Protein AF-A0A3C1LMR0-F1 (afdb_monomer_lite)

Secondary structure (DSSP, 8-state):
-B-GGGGG-EE-TTSEEE-TTT--EEE--HHHHHHHHHHHTT--HHHHHHHHHHHH---HHHHHHHHHHHHHHHHHTTS-B-TT--TTSS--

Radius of gyration: 13.98 Å; chains: 1; bounding box: 24×34×38 Å

pLDDT: mean 86.88, std 12.48, range [40.69, 95.06]

Sequence (92 aa):
MNTEKLSNLAMNDNGFIFDPESGYSYTANETGIFILKRMAEGMQRQEIFEELSEVYEVSEDNFNSDYAHYLLMLESLDLIRFEGDTLESRSE

Structure (mmCIF, N/CA/C/O backbone):
data_AF-A0A3C1LMR0-F1
#
_entry.id   AF-A0A3C1LMR0-F1
#
loop_
_atom_site.group_PDB
_atom_site.id
_atom_site.type_symbol
_atom_site.label_atom_id
_atom_site.label_alt_id
_atom_site.label_comp_id
_atom_site.label_asym_id
_atom_site.label_entity_id
_atom_site.label_seq_id
_atom_site.pdbx_PDB_ins_code
_atom_site.Cartn_x
_atom_site.Cartn_y
_atom_site.Cartn_z
_atom_site.occupancy
_atom_site.B_iso_or_equiv
_atom_site.auth_seq_id
_atom_site.auth_comp_id
_atom_site.auth_asym_id
_atom_site.auth_atom_id
_atom_site.pdbx_PDB_model_num
ATOM 1 N N . MET A 1 1 ? -8.356 7.241 -8.663 1.00 80.50 1 MET A N 1
ATOM 2 C CA . MET A 1 1 ? -7.032 6.627 -8.372 1.00 80.50 1 MET A CA 1
ATOM 3 C C . MET A 1 1 ? -7.019 5.262 -9.028 1.00 80.50 1 MET A C 1
ATOM 5 O O . MET A 1 1 ? -7.967 4.520 -8.812 1.00 80.50 1 MET A O 1
ATOM 9 N N . ASN A 1 2 ? -6.003 4.946 -9.827 1.00 85.00 2 ASN A N 1
ATOM 10 C CA . ASN A 1 2 ? -5.866 3.633 -10.455 1.00 85.00 2 ASN A CA 1
ATOM 11 C C . ASN A 1 2 ? -5.029 2.706 -9.556 1.00 85.00 2 ASN A C 1
ATOM 13 O O . ASN A 1 2 ? -3.922 3.072 -9.153 1.00 85.00 2 ASN A O 1
ATOM 17 N N . THR A 1 3 ? -5.579 1.530 -9.248 1.00 87.94 3 THR A N 1
ATOM 18 C CA . THR A 1 3 ? -4.959 0.477 -8.427 1.00 87.94 3 THR A CA 1
ATOM 19 C C . THR A 1 3 ? -4.906 -0.876 -9.138 1.00 87.94 3 THR A C 1
ATOM 21 O O . THR A 1 3 ? -4.614 -1.883 -8.500 1.00 87.94 3 THR A O 1
ATOM 24 N N . GLU A 1 4 ? -5.156 -0.930 -10.451 1.00 86.62 4 GLU A N 1
ATOM 25 C CA . GLU A 1 4 ? -5.269 -2.191 -11.205 1.00 86.62 4 GLU A CA 1
ATOM 26 C C . GLU A 1 4 ? -3.999 -3.044 -11.103 1.00 86.62 4 GLU A C 1
ATOM 28 O O . GLU A 1 4 ? -4.062 -4.270 -11.021 1.00 86.62 4 GLU A O 1
ATOM 33 N N . LYS A 1 5 ? -2.836 -2.389 -11.028 1.00 88.75 5 LYS A N 1
ATOM 34 C CA . LYS A 1 5 ? -1.543 -3.059 -10.883 1.00 88.75 5 LYS A CA 1
ATOM 35 C C . LYS A 1 5 ? -1.404 -3.804 -9.554 1.00 88.75 5 LYS A C 1
ATOM 37 O O . LYS A 1 5 ? -0.730 -4.830 -9.506 1.00 88.75 5 LYS A O 1
ATOM 42 N N . LEU A 1 6 ? -2.067 -3.342 -8.489 1.00 90.31 6 LEU A N 1
ATOM 43 C CA . LEU A 1 6 ? -1.979 -3.969 -7.167 1.00 90.31 6 LEU A CA 1
ATOM 44 C C . LEU A 1 6 ? -2.530 -5.398 -7.171 1.00 90.31 6 LEU A C 1
ATOM 46 O O . LEU A 1 6 ? -1.978 -6.261 -6.493 1.00 90.31 6 LEU A O 1
ATOM 50 N N . SER A 1 7 ? -3.564 -5.672 -7.971 1.00 89.56 7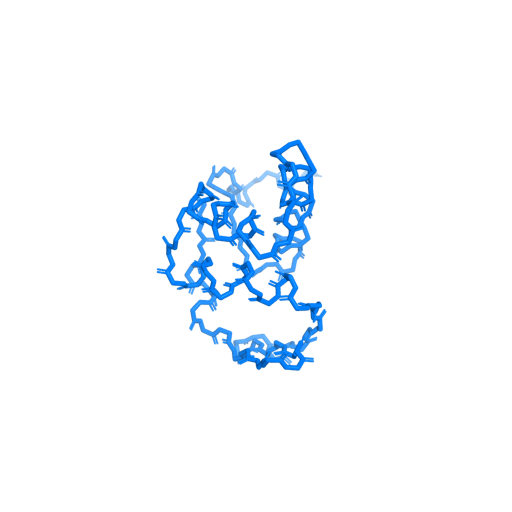 SER A N 1
ATOM 51 C CA . SER A 1 7 ? -4.156 -7.009 -8.102 1.00 89.56 7 SER A CA 1
ATOM 52 C C . SER A 1 7 ? -3.219 -8.022 -8.780 1.00 89.56 7 SER A C 1
ATOM 54 O O . SER A 1 7 ? -3.418 -9.225 -8.628 1.00 89.56 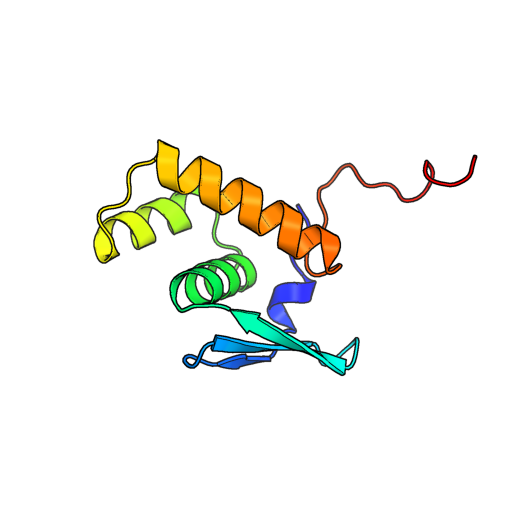7 SER A O 1
ATOM 56 N N . ASN A 1 8 ? -2.182 -7.554 -9.487 1.00 91.00 8 ASN A N 1
ATOM 57 C CA . ASN A 1 8 ? -1.164 -8.398 -10.124 1.00 91.00 8 ASN A CA 1
ATOM 58 C C . ASN A 1 8 ? 0.061 -8.648 -9.229 1.00 91.00 8 ASN A C 1
ATOM 60 O O . ASN A 1 8 ? 0.913 -9.470 -9.575 1.00 91.00 8 ASN A O 1
ATOM 64 N N . LEU A 1 9 ? 0.174 -7.959 -8.088 1.00 93.19 9 LEU A N 1
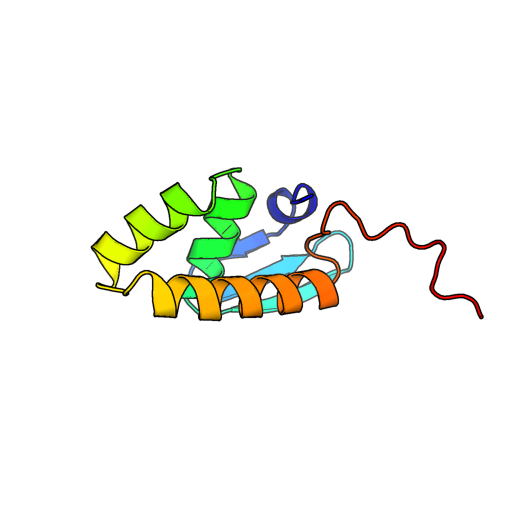ATOM 65 C CA . LEU A 1 9 ? 1.303 -8.122 -7.179 1.00 93.19 9 LEU A CA 1
ATOM 66 C C . LEU A 1 9 ? 1.185 -9.431 -6.396 1.00 93.19 9 LEU A C 1
ATOM 68 O O . LEU A 1 9 ? 0.173 -9.719 -5.756 1.00 93.19 9 LEU A O 1
ATOM 72 N N . ALA A 1 10 ? 2.266 -10.205 -6.375 1.00 93.56 10 ALA A N 1
ATOM 73 C CA . ALA A 1 10 ? 2.372 -11.370 -5.513 1.00 93.56 10 ALA A CA 1
ATOM 74 C C . ALA A 1 10 ? 2.800 -10.923 -4.110 1.00 93.56 10 ALA A C 1
ATOM 76 O O . ALA A 1 10 ? 3.944 -10.524 -3.898 1.00 93.56 10 ALA A O 1
ATOM 77 N N . MET A 1 11 ? 1.879 -10.992 -3.150 1.00 93.50 11 MET A N 1
ATOM 78 C CA . MET A 1 11 ? 2.088 -10.552 -1.768 1.00 93.50 11 MET A CA 1
ATOM 79 C C . MET A 1 11 ? 2.029 -11.735 -0.803 1.00 93.50 11 MET A C 1
ATOM 81 O O . MET A 1 11 ? 1.174 -12.610 -0.946 1.00 93.50 11 MET A O 1
ATOM 85 N N . ASN A 1 12 ? 2.893 -11.749 0.213 1.00 90.75 12 ASN A N 1
ATOM 86 C CA . ASN A 1 12 ? 2.808 -12.709 1.313 1.00 90.75 12 ASN A CA 1
ATOM 87 C C . ASN A 1 12 ? 2.634 -12.024 2.675 1.00 90.75 12 ASN A C 1
ATOM 89 O O . ASN A 1 12 ? 2.849 -10.822 2.826 1.00 90.75 12 ASN A O 1
ATOM 93 N N . ASP A 1 13 ? 2.255 -12.814 3.678 1.00 82.62 13 ASP A N 1
ATOM 94 C CA . ASP A 1 13 ? 2.002 -12.318 5.038 1.00 82.62 13 ASP A CA 1
ATOM 95 C C . ASP A 1 13 ? 3.287 -11.908 5.774 1.00 82.62 13 ASP A C 1
ATOM 97 O O . ASP A 1 13 ? 3.235 -11.177 6.755 1.00 82.62 13 ASP A O 1
ATOM 101 N N . ASN A 1 14 ? 4.452 -12.320 5.268 1.00 88.12 14 ASN A N 1
ATOM 102 C CA . ASN A 1 14 ? 5.756 -11.992 5.844 1.00 88.12 14 ASN A CA 1
ATOM 103 C C . ASN A 1 14 ? 6.299 -10.631 5.374 1.00 88.12 14 ASN A C 1
ATOM 105 O O . ASN A 1 14 ? 7.450 -10.309 5.671 1.00 88.12 14 ASN A O 1
ATOM 109 N N . GLY A 1 15 ? 5.527 -9.852 4.608 1.00 90.56 15 GLY A N 1
ATOM 110 C CA . GLY A 1 15 ? 5.952 -8.526 4.159 1.00 90.56 15 GLY A CA 1
ATOM 111 C C . GLY A 1 15 ? 6.564 -8.468 2.765 1.00 90.56 15 GLY A C 1
ATOM 112 O O . GLY A 1 15 ? 6.977 -7.393 2.347 1.00 90.56 15 GLY A O 1
ATOM 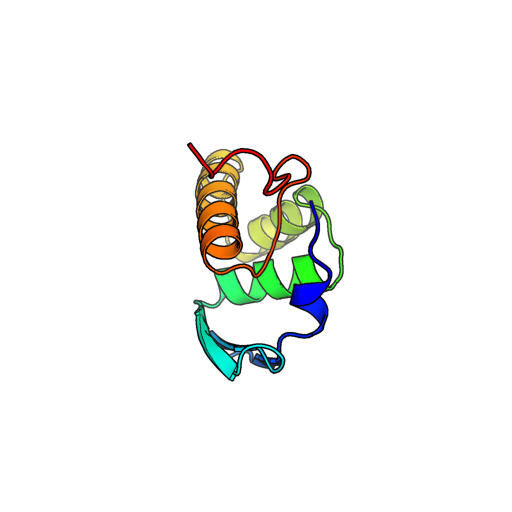113 N N . PHE A 1 16 ? 6.654 -9.579 2.032 1.00 94.56 16 PHE A N 1
ATOM 114 C CA . PHE A 1 16 ? 7.256 -9.596 0.698 1.00 94.56 16 PHE A CA 1
ATOM 115 C C . PHE A 1 16 ? 6.220 -9.325 -0.392 1.00 94.56 16 PHE A C 1
ATOM 117 O O . PHE A 1 16 ? 5.149 -9.936 -0.409 1.00 94.56 16 PHE A O 1
ATOM 124 N N . ILE A 1 17 ? 6.583 -8.443 -1.321 1.00 95.06 17 ILE A N 1
ATOM 125 C CA . ILE A 1 17 ? 5.773 -8.047 -2.472 1.00 95.06 17 ILE A CA 1
ATOM 126 C C . ILE A 1 17 ? 6.633 -8.222 -3.720 1.00 95.06 17 ILE A C 1
ATOM 128 O O . ILE A 1 17 ? 7.738 -7.686 -3.788 1.00 95.06 17 ILE A O 1
ATOM 132 N N . PHE A 1 18 ? 6.123 -8.936 -4.714 1.00 94.50 18 PHE A N 1
ATOM 133 C CA . PHE A 1 18 ? 6.772 -9.103 -6.007 1.00 94.50 18 PHE A CA 1
ATOM 134 C C . PHE A 1 18 ? 5.871 -8.593 -7.124 1.00 94.50 18 PHE A C 1
ATOM 136 O O . PHE A 1 18 ? 4.717 -9.006 -7.237 1.00 94.50 18 PHE A O 1
ATOM 143 N N . ASP A 1 19 ? 6.421 -7.707 -7.947 1.00 93.94 19 ASP A N 1
ATOM 144 C CA . ASP A 1 19 ? 5.798 -7.235 -9.176 1.00 93.94 19 ASP A CA 1
ATOM 145 C C . ASP A 1 19 ? 6.278 -8.112 -10.350 1.00 93.94 19 ASP A C 1
ATOM 147 O O . ASP A 1 19 ? 7.437 -7.993 -10.764 1.00 93.94 19 ASP A O 1
ATOM 151 N N . PRO A 1 20 ? 5.426 -9.001 -10.899 1.00 91.88 20 PRO A N 1
ATOM 152 C CA . PRO A 1 20 ? 5.807 -9.865 -12.012 1.00 91.88 20 PRO A CA 1
ATOM 153 C C . PRO A 1 20 ? 6.002 -9.113 -13.336 1.00 91.88 20 PRO A C 1
ATOM 155 O O . PRO A 1 20 ? 6.652 -9.656 -14.229 1.00 91.88 20 PRO A O 1
ATOM 158 N N . GLU A 1 21 ? 5.460 -7.900 -13.486 1.00 89.31 21 GLU A N 1
ATOM 159 C CA . GLU A 1 21 ? 5.584 -7.115 -14.720 1.00 89.31 21 GLU A CA 1
ATOM 160 C C . GLU A 1 21 ? 6.944 -6.419 -14.806 1.00 89.31 21 GLU A C 1
ATOM 162 O O . GLU A 1 21 ? 7.599 -6.462 -15.848 1.00 89.31 21 GLU A O 1
ATOM 167 N N . SER A 1 22 ? 7.388 -5.797 -13.710 1.00 89.75 22 SER A N 1
ATOM 168 C CA . SER A 1 22 ? 8.688 -5.111 -13.653 1.00 89.75 22 SER A CA 1
ATOM 169 C C . SER A 1 22 ? 9.840 -6.010 -13.190 1.00 89.75 22 SER A C 1
ATOM 171 O O . SER A 1 22 ? 11.005 -5.717 -13.465 1.00 89.75 22 SER A O 1
ATOM 173 N N . GLY A 1 23 ? 9.535 -7.104 -12.485 1.00 92.62 23 GLY A N 1
ATOM 174 C CA . GLY A 1 23 ? 10.514 -7.962 -11.818 1.00 92.62 23 GLY A CA 1
ATOM 175 C C . GLY A 1 23 ? 11.039 -7.396 -10.494 1.00 92.62 23 GLY A C 1
ATOM 176 O O . GLY A 1 23 ? 11.965 -7.971 -9.913 1.00 92.62 23 GLY A O 1
ATOM 177 N N . TYR A 1 24 ? 10.485 -6.284 -10.002 1.00 93.38 24 TYR A N 1
ATOM 178 C CA . TYR A 1 24 ? 10.898 -5.693 -8.734 1.00 93.38 24 TYR A CA 1
ATOM 179 C C . TYR A 1 24 ? 10.326 -6.431 -7.527 1.00 93.38 24 TYR A C 1
ATOM 181 O O . TYR A 1 24 ? 9.235 -7.000 -7.545 1.00 93.38 24 TYR A O 1
ATOM 189 N N . SER A 1 25 ? 11.106 -6.414 -6.449 1.00 94.38 25 SER A N 1
ATOM 190 C CA . SER A 1 25 ? 10.715 -6.945 -5.150 1.00 94.38 25 SER A CA 1
ATOM 191 C C . SER A 1 25 ? 10.771 -5.837 -4.112 1.00 94.38 25 SER A C 1
ATOM 193 O O . SER A 1 25 ? 11.752 -5.093 -4.047 1.00 94.38 25 SER A O 1
ATOM 195 N N . TYR A 1 26 ? 9.742 -5.767 -3.281 1.00 93.94 26 TYR A N 1
ATOM 196 C CA . TYR A 1 26 ? 9.608 -4.800 -2.205 1.00 93.94 26 TYR A CA 1
ATOM 197 C C . TYR A 1 26 ? 9.355 -5.519 -0.886 1.00 93.94 26 TYR A C 1
ATOM 199 O O . TYR A 1 26 ? 8.940 -6.681 -0.844 1.00 93.94 26 TYR A O 1
ATOM 207 N N . THR A 1 27 ? 9.584 -4.792 0.201 1.00 94.06 27 THR A N 1
ATOM 208 C CA . THR A 1 27 ? 9.219 -5.235 1.541 1.00 94.06 27 THR A CA 1
ATOM 209 C C . THR A 1 27 ? 8.369 -4.178 2.218 1.00 94.06 27 THR A C 1
ATOM 211 O O . THR A 1 27 ? 8.758 -3.011 2.253 1.00 94.06 27 THR A O 1
ATOM 214 N N . ALA A 1 28 ? 7.246 -4.592 2.787 1.00 93.25 28 ALA A N 1
ATOM 215 C CA . ALA A 1 28 ? 6.389 -3.766 3.621 1.00 93.25 28 ALA A CA 1
ATOM 216 C C . ALA A 1 28 ? 6.196 -4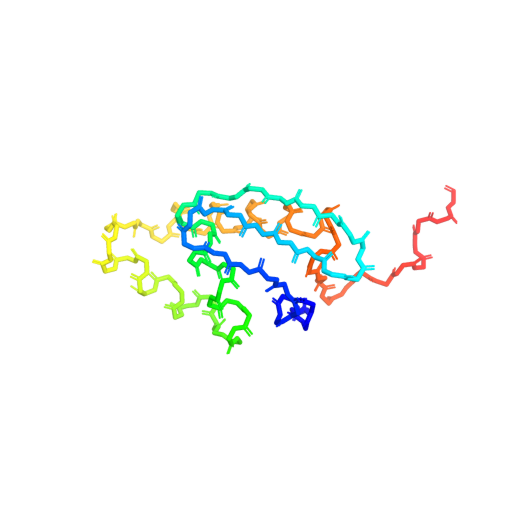.431 4.988 1.00 93.25 28 ALA A C 1
ATOM 218 O O . ALA A 1 28 ? 6.364 -5.639 5.141 1.00 93.25 28 ALA A O 1
ATOM 219 N N . ASN A 1 29 ? 5.856 -3.629 5.993 1.00 92.62 29 ASN A N 1
ATOM 220 C CA . ASN A 1 29 ? 5.428 -4.151 7.287 1.00 92.62 29 ASN A CA 1
ATOM 221 C C . ASN A 1 29 ? 3.998 -4.718 7.199 1.00 92.62 29 ASN A C 1
ATOM 223 O O . ASN A 1 29 ? 3.325 -4.594 6.174 1.00 92.62 29 ASN A O 1
ATOM 227 N N . GLU A 1 30 ? 3.527 -5.315 8.293 1.00 90.50 30 GLU A N 1
ATOM 228 C CA . GLU A 1 30 ? 2.191 -5.920 8.378 1.00 90.50 30 GLU A CA 1
ATOM 229 C C . GLU A 1 30 ? 1.078 -4.929 8.006 1.00 90.50 30 GLU A C 1
ATOM 231 O O . GLU A 1 30 ? 0.219 -5.247 7.188 1.00 90.50 30 GLU A O 1
ATOM 236 N N . THR A 1 31 ? 1.144 -3.696 8.520 1.00 90.50 31 THR A N 1
ATOM 237 C CA . THR A 1 31 ? 0.188 -2.623 8.207 1.00 90.50 31 THR A CA 1
ATOM 238 C C . THR A 1 31 ? 0.182 -2.263 6.719 1.00 90.50 31 THR A C 1
ATOM 240 O O . THR A 1 31 ? -0.880 -2.111 6.123 1.00 90.50 31 THR A O 1
ATOM 243 N N . GLY A 1 32 ? 1.354 -2.153 6.093 1.00 92.00 32 GLY A N 1
ATOM 244 C CA . GLY A 1 32 ? 1.480 -1.840 4.672 1.00 92.00 32 GLY A CA 1
ATOM 245 C C . GLY A 1 32 ? 0.941 -2.961 3.785 1.00 92.00 32 GLY A C 1
ATOM 246 O O . GLY A 1 32 ? 0.188 -2.687 2.855 1.00 92.00 32 GLY A O 1
ATOM 247 N N . ILE A 1 33 ? 1.251 -4.225 4.107 1.00 93.00 33 ILE A N 1
ATOM 248 C CA . ILE A 1 33 ? 0.671 -5.387 3.414 1.00 93.00 33 ILE A CA 1
ATOM 249 C C . ILE A 1 33 ? -0.846 -5.413 3.565 1.00 93.00 33 ILE A C 1
ATOM 251 O O . ILE A 1 33 ? -1.547 -5.660 2.586 1.00 93.00 33 ILE A O 1
ATOM 255 N N . PHE A 1 34 ? -1.350 -5.157 4.772 1.00 91.62 34 PHE A N 1
ATOM 256 C CA . PHE A 1 34 ? -2.780 -5.100 5.036 1.00 91.62 34 PHE A CA 1
ATOM 257 C C . PHE A 1 34 ? -3.458 -4.061 4.137 1.00 91.62 34 PHE A C 1
ATOM 259 O O . PHE A 1 34 ? -4.356 -4.405 3.372 1.00 91.62 34 PHE A O 1
ATOM 266 N N . ILE A 1 35 ? -2.966 -2.820 4.145 1.00 92.50 35 ILE A N 1
ATOM 267 C CA . ILE A 1 35 ? -3.504 -1.738 3.313 1.00 92.50 35 ILE A CA 1
ATOM 268 C C . ILE A 1 35 ? -3.422 -2.098 1.821 1.00 92.50 35 ILE A C 1
ATOM 270 O O . ILE A 1 35 ? -4.416 -1.971 1.109 1.00 92.50 35 ILE A O 1
ATOM 274 N N . LEU A 1 36 ? -2.273 -2.591 1.346 1.00 93.00 36 LEU A N 1
ATOM 275 C CA . LEU A 1 36 ? -2.077 -2.959 -0.060 1.00 93.00 36 LEU A CA 1
ATOM 276 C C . LEU A 1 36 ? -3.042 -4.041 -0.536 1.00 93.00 36 LEU A C 1
ATOM 278 O O . LEU A 1 36 ? -3.614 -3.910 -1.617 1.00 93.00 36 LEU A O 1
ATOM 282 N N . LYS A 1 37 ? -3.245 -5.095 0.261 1.00 92.00 37 LYS A N 1
ATOM 283 C CA . LYS A 1 37 ? -4.189 -6.168 -0.071 1.00 92.00 37 LYS A CA 1
ATOM 284 C C . LYS A 1 37 ? -5.615 -5.635 -0.181 1.00 92.00 37 LYS A C 1
ATOM 286 O O . LYS A 1 37 ? -6.291 -5.924 -1.161 1.00 92.00 37 LYS A O 1
ATOM 291 N N . ARG A 1 38 ? -6.042 -4.793 0.763 1.00 92.62 38 ARG A N 1
ATOM 292 C CA . ARG A 1 38 ? -7.379 -4.180 0.753 1.00 92.62 38 ARG A CA 1
ATOM 293 C C . ARG A 1 38 ? -7.579 -3.254 -0.447 1.00 92.62 38 ARG A C 1
ATOM 295 O O . ARG A 1 38 ? -8.620 -3.289 -1.097 1.00 92.62 38 ARG A O 1
ATOM 302 N N . MET A 1 39 ? -6.552 -2.486 -0.810 1.00 92.38 39 MET A N 1
ATOM 303 C CA . MET A 1 39 ? -6.566 -1.681 -2.034 1.00 92.38 39 MET A CA 1
ATOM 304 C C . MET A 1 39 ? -6.628 -2.548 -3.304 1.00 92.38 39 MET A C 1
ATOM 306 O O . MET A 1 39 ? -7.325 -2.182 -4.250 1.00 92.38 39 MET A O 1
ATOM 310 N N . ALA A 1 40 ? -5.936 -3.693 -3.332 1.00 91.19 40 ALA A N 1
ATOM 311 C CA . ALA A 1 40 ? -5.977 -4.652 -4.441 1.00 91.19 40 ALA A CA 1
ATOM 312 C C . ALA A 1 40 ? -7.342 -5.354 -4.582 1.00 91.19 40 ALA A C 1
ATOM 314 O O . ALA A 1 40 ? -7.713 -5.756 -5.684 1.00 91.19 40 ALA A O 1
ATOM 315 N N . GLU A 1 41 ? -8.088 -5.471 -3.480 1.00 91.50 41 GLU A N 1
ATOM 316 C CA . GLU A 1 41 ? -9.481 -5.940 -3.426 1.00 91.50 41 GLU A CA 1
ATOM 317 C C . GLU A 1 41 ? -10.495 -4.847 -3.819 1.00 91.50 41 GLU A C 1
ATOM 319 O O . GLU A 1 41 ? -11.688 -5.122 -3.941 1.00 91.50 41 GLU A O 1
ATOM 324 N N . GLY A 1 42 ? -10.036 -3.611 -4.051 1.00 89.50 42 GLY A N 1
ATOM 325 C CA . GLY A 1 42 ? -10.883 -2.479 -4.428 1.00 89.50 42 GLY A CA 1
ATOM 326 C C . GLY A 1 42 ? -11.611 -1.818 -3.256 1.00 89.50 42 GLY A C 1
ATOM 327 O O . GLY A 1 42 ? -12.538 -1.041 -3.487 1.00 89.50 42 GLY A O 1
ATOM 328 N N . MET A 1 43 ? -11.208 -2.103 -2.013 1.00 91.44 43 MET A N 1
ATOM 329 C CA . MET A 1 43 ? -11.808 -1.482 -0.833 1.00 91.44 43 MET A CA 1
ATOM 330 C C . MET A 1 43 ? -11.488 0.007 -0.766 1.00 91.44 43 MET A C 1
ATOM 332 O O . MET A 1 43 ? -10.394 0.464 -1.119 1.00 91.44 43 MET A O 1
ATOM 336 N N . GLN A 1 44 ? -12.458 0.783 -0.293 1.00 89.81 44 GLN A N 1
ATOM 337 C CA . GLN A 1 44 ? -12.303 2.220 -0.163 1.00 89.81 44 GLN A CA 1
ATOM 338 C C . GLN A 1 44 ? -11.535 2.575 1.109 1.00 89.81 44 GLN A C 1
ATOM 340 O O . GLN A 1 44 ? -11.552 1.853 2.102 1.00 89.81 44 GLN A O 1
ATOM 345 N N . ARG A 1 45 ? -10.911 3.759 1.105 1.00 90.88 45 ARG A N 1
ATOM 346 C CA . ARG A 1 45 ? -10.153 4.299 2.247 1.00 90.88 45 ARG A CA 1
ATOM 347 C C . ARG A 1 45 ? -10.898 4.153 3.580 1.00 90.88 45 ARG A C 1
ATOM 349 O O . ARG A 1 45 ? -10.282 3.779 4.568 1.00 90.88 45 ARG A O 1
ATOM 356 N N . GLN A 1 46 ? -12.190 4.482 3.596 1.00 91.00 46 GLN A N 1
ATOM 357 C CA . GLN A 1 46 ? -13.000 4.463 4.813 1.00 91.00 46 GLN A CA 1
ATOM 358 C C . GLN A 1 46 ? -13.121 3.048 5.396 1.00 91.00 46 GLN A C 1
ATOM 360 O O . GLN A 1 46 ? -12.971 2.873 6.597 1.00 91.00 46 GLN A O 1
ATOM 365 N N . GLU A 1 47 ? -13.306 2.040 4.545 1.00 92.94 47 GLU A N 1
ATOM 366 C CA . GLU A 1 47 ? -13.398 0.637 4.966 1.00 92.94 47 GLU A CA 1
ATOM 367 C C . GLU A 1 47 ? -12.050 0.142 5.513 1.00 92.94 47 GLU A C 1
ATOM 369 O O . GLU A 1 47 ? -11.994 -0.544 6.529 1.00 92.94 47 GLU A O 1
ATOM 374 N N . ILE A 1 48 ? -10.943 0.558 4.883 1.00 93.06 48 ILE A N 1
ATOM 375 C CA . ILE A 1 48 ? -9.585 0.258 5.363 1.00 93.06 48 ILE A CA 1
ATOM 376 C C . ILE A 1 48 ? -9.344 0.890 6.738 1.00 93.06 48 ILE A C 1
ATOM 378 O O . ILE A 1 48 ? -8.759 0.248 7.607 1.00 93.06 48 ILE A O 1
ATOM 382 N N . PHE A 1 49 ? -9.781 2.137 6.940 1.00 93.06 49 PHE A N 1
ATOM 383 C CA . PHE A 1 49 ? -9.676 2.815 8.230 1.00 93.06 49 PHE A CA 1
ATOM 384 C C . PHE A 1 49 ? -10.467 2.087 9.316 1.00 93.06 49 PHE A C 1
ATOM 386 O O . PHE A 1 49 ? -9.925 1.846 10.392 1.00 93.06 49 PHE A O 1
ATOM 393 N N . GLU A 1 50 ? -11.714 1.715 9.027 1.00 92.38 50 GLU A N 1
ATOM 394 C CA . GLU A 1 50 ? -12.581 1.010 9.970 1.00 92.38 50 GLU A CA 1
ATOM 395 C C . GLU A 1 50 ? -11.935 -0.305 10.423 1.00 92.38 50 GLU A C 1
ATOM 397 O O . GLU A 1 50 ? -11.714 -0.476 11.623 1.00 92.38 50 GLU A O 1
ATOM 402 N N . GLU A 1 51 ? -11.493 -1.164 9.496 1.00 91.81 51 GLU A N 1
ATOM 403 C CA . GLU A 1 51 ? -10.815 -2.413 9.871 1.00 91.81 51 GLU A CA 1
ATOM 404 C C . GLU A 1 51 ? -9.497 -2.172 10.628 1.00 91.81 51 GLU A C 1
ATOM 406 O O . GLU A 1 51 ? -9.196 -2.863 11.603 1.00 91.81 51 GLU A O 1
ATOM 411 N N . LEU A 1 52 ? -8.693 -1.187 10.214 1.00 89.62 52 LEU A N 1
ATOM 412 C CA . LEU A 1 52 ? -7.424 -0.897 10.883 1.00 89.62 52 LEU A CA 1
ATOM 413 C C . LEU A 1 52 ? -7.644 -0.371 12.309 1.00 89.62 52 LEU A C 1
ATOM 415 O O . LEU A 1 52 ? -6.881 -0.701 13.217 1.00 89.62 52 LEU A O 1
ATOM 419 N N . SER A 1 53 ? -8.686 0.437 12.509 1.00 89.50 53 SER A N 1
ATOM 420 C CA . SER A 1 53 ? -9.049 0.999 13.809 1.00 89.50 53 SER A CA 1
ATOM 421 C C . SER A 1 53 ? -9.516 -0.077 14.790 1.00 89.50 53 SER A C 1
ATOM 423 O O . SER A 1 53 ? -9.174 -0.002 15.970 1.00 89.50 53 SER A O 1
ATOM 425 N N . GLU A 1 54 ? -10.201 -1.119 14.303 1.00 88.50 54 GLU A N 1
ATOM 426 C CA . GLU A 1 54 ? -10.615 -2.268 15.114 1.00 88.50 54 GLU A CA 1
ATOM 427 C C . GLU A 1 54 ? -9.423 -3.117 15.577 1.00 88.50 54 GLU A C 1
ATOM 429 O O . GLU A 1 54 ? -9.436 -3.645 16.689 1.00 88.50 54 GLU A O 1
ATOM 434 N N . VAL A 1 55 ? -8.384 -3.246 14.744 1.00 83.88 55 VAL A N 1
ATOM 435 C CA . VAL A 1 55 ? -7.217 -4.094 15.042 1.00 83.88 55 VAL A CA 1
ATOM 436 C C . VAL A 1 55 ? -6.139 -3.350 15.838 1.00 83.88 55 VAL A C 1
ATOM 438 O O . VAL A 1 55 ? -5.499 -3.949 16.703 1.00 83.88 55 VAL A O 1
ATOM 441 N N . TYR A 1 56 ? -5.920 -2.063 15.556 1.00 81.62 56 TYR A N 1
ATOM 442 C CA . TYR A 1 56 ? -4.752 -1.311 16.034 1.00 81.62 56 TYR A CA 1
ATOM 443 C C . TYR A 1 56 ? -5.086 -0.050 16.857 1.00 81.62 56 TYR A C 1
ATOM 445 O O . TYR A 1 56 ? -4.161 0.674 17.220 1.00 81.62 56 TYR A O 1
ATOM 453 N N . GLU A 1 57 ? -6.364 0.235 17.151 1.00 86.06 57 GLU A N 1
ATOM 454 C CA . GLU A 1 57 ? -6.816 1.424 17.909 1.00 86.06 57 GLU A CA 1
ATOM 455 C C . GLU A 1 57 ? -6.218 2.751 17.382 1.00 86.06 57 GLU A C 1
ATOM 457 O O . GLU A 1 57 ? -5.787 3.630 18.133 1.00 86.06 57 GLU A O 1
ATOM 462 N N . VAL A 1 58 ? -6.160 2.898 16.055 1.00 87.50 58 VAL A N 1
ATOM 463 C CA . VAL A 1 58 ? -5.555 4.057 15.379 1.00 87.50 58 VAL A CA 1
ATOM 464 C C . VAL A 1 58 ? -6.552 5.218 15.289 1.00 87.50 58 VAL A C 1
ATOM 466 O O . VAL A 1 58 ? -7.719 5.024 14.952 1.00 87.50 58 VAL A O 1
ATOM 469 N N . SER A 1 59 ? -6.093 6.447 15.549 1.00 90.94 59 SER A N 1
ATOM 470 C CA . SER A 1 59 ? -6.897 7.655 15.328 1.00 90.94 59 SER A CA 1
ATOM 471 C C . SER A 1 59 ? -7.005 8.004 13.842 1.00 90.94 59 SER A C 1
ATOM 473 O O . SER A 1 59 ? -6.076 7.781 13.066 1.00 90.94 59 SER A O 1
ATOM 475 N N . GLU A 1 60 ? -8.117 8.625 13.452 1.00 90.75 60 GLU A N 1
ATOM 476 C CA . GLU A 1 60 ? -8.354 9.049 12.067 1.00 90.75 60 GLU A CA 1
ATOM 477 C C . GLU A 1 60 ? -7.256 9.994 11.542 1.00 90.75 60 GLU A C 1
ATOM 479 O O . GLU A 1 60 ? -6.819 9.863 10.400 1.00 90.75 60 GLU A O 1
ATOM 484 N N . ASP A 1 61 ? -6.745 10.899 12.383 1.00 91.56 61 ASP A N 1
ATOM 485 C CA . ASP A 1 61 ? -5.659 11.818 12.017 1.00 91.56 61 ASP A CA 1
ATOM 486 C C . ASP A 1 61 ? -4.352 11.081 11.689 1.00 91.56 61 ASP A C 1
ATOM 488 O O . ASP A 1 61 ? -3.721 11.356 10.664 1.00 91.56 61 ASP A O 1
ATOM 492 N N . ASN A 1 62 ? -3.958 10.120 12.535 1.00 90.94 62 ASN A N 1
ATOM 493 C CA . ASN A 1 62 ? -2.744 9.330 12.319 1.00 90.94 62 ASN A CA 1
ATOM 494 C C . ASN A 1 62 ? -2.890 8.466 11.067 1.00 90.94 62 ASN A C 1
ATOM 496 O O . ASN A 1 62 ? -2.007 8.471 10.211 1.00 90.94 62 ASN A O 1
ATOM 500 N N . PHE A 1 63 ? -4.039 7.799 10.921 1.00 92.69 63 PHE A N 1
ATOM 501 C CA . PHE A 1 63 ? -4.345 7.019 9.730 1.00 92.69 63 PHE A CA 1
ATOM 502 C C . PHE A 1 63 ? -4.263 7.876 8.466 1.00 92.69 63 PHE A C 1
ATOM 504 O O . PHE A 1 63 ? -3.598 7.489 7.514 1.00 92.69 63 PHE A O 1
ATOM 511 N N . ASN A 1 64 ? -4.893 9.052 8.445 1.00 91.94 64 ASN A N 1
ATOM 512 C CA . ASN A 1 64 ? -4.907 9.911 7.263 1.00 91.94 64 ASN A CA 1
ATOM 513 C C . ASN A 1 64 ? -3.505 10.381 6.866 1.00 91.94 64 ASN A C 1
ATOM 515 O O . ASN A 1 64 ? -3.182 10.381 5.676 1.00 91.94 64 ASN A O 1
ATOM 519 N N . SER A 1 65 ? -2.678 10.766 7.842 1.00 92.19 65 SER A N 1
ATOM 520 C CA . SER A 1 65 ? -1.292 11.174 7.600 1.00 92.19 65 SER A CA 1
ATOM 521 C C . SER A 1 65 ? -0.456 10.019 7.041 1.00 92.19 65 SER A C 1
ATOM 523 O O . SER A 1 65 ? 0.178 10.162 5.992 1.00 92.19 65 SER A O 1
ATOM 525 N N . ASP A 1 66 ? -0.494 8.860 7.700 1.00 91.56 66 ASP A N 1
ATOM 526 C CA . ASP A 1 66 ? 0.306 7.693 7.319 1.00 91.56 66 ASP A CA 1
ATOM 527 C C . ASP A 1 66 ? -0.161 7.100 5.989 1.00 91.56 66 ASP A C 1
ATOM 529 O O . ASP A 1 66 ? 0.656 6.801 5.118 1.00 91.56 66 ASP A O 1
ATOM 533 N N . TYR A 1 67 ? -1.475 7.004 5.782 1.00 93.12 67 TYR A N 1
ATOM 534 C CA . TYR A 1 67 ? -2.075 6.541 4.535 1.00 93.12 67 TYR A CA 1
ATOM 535 C C . TYR A 1 67 ? -1.696 7.460 3.372 1.00 93.12 67 TYR A C 1
ATOM 537 O O . TYR A 1 67 ? -1.270 6.979 2.325 1.00 93.12 67 TYR A O 1
ATOM 545 N N . ALA A 1 68 ? -1.773 8.784 3.548 1.00 92.69 68 ALA A N 1
ATOM 546 C CA . ALA A 1 68 ? -1.355 9.729 2.515 1.00 92.69 68 ALA A CA 1
ATOM 547 C C . ALA A 1 68 ? 0.137 9.588 2.175 1.00 92.69 68 ALA A C 1
ATOM 549 O O . ALA A 1 68 ? 0.493 9.549 0.996 1.00 92.69 68 ALA A O 1
ATOM 550 N N . HIS A 1 69 ? 1.007 9.462 3.183 1.00 93.38 69 HIS A N 1
ATOM 551 C CA . HIS A 1 69 ? 2.436 9.244 2.959 1.00 93.38 69 HIS A CA 1
ATOM 552 C C . HIS A 1 69 ? 2.705 7.922 2.230 1.00 93.38 69 HIS A C 1
ATOM 554 O O . HIS A 1 69 ? 3.531 7.861 1.317 1.00 93.38 69 HIS A O 1
ATOM 560 N N . TYR A 1 70 ? 1.964 6.875 2.590 1.00 94.50 70 TYR A N 1
ATOM 561 C CA . TYR A 1 70 ? 2.079 5.567 1.969 1.00 94.50 70 TYR A CA 1
ATOM 562 C C . TYR A 1 70 ? 1.674 5.591 0.495 1.00 94.50 70 TYR A C 1
ATOM 564 O O . TYR A 1 70 ? 2.403 5.064 -0.342 1.00 94.50 70 TYR A O 1
ATOM 572 N N . LEU A 1 71 ? 0.577 6.269 0.145 1.00 93.12 71 LEU A N 1
ATOM 573 C CA . LEU A 1 71 ? 0.157 6.398 -1.251 1.00 93.12 71 LEU A CA 1
ATOM 574 C C . LEU A 1 71 ? 1.195 7.136 -2.109 1.00 93.12 71 LEU A C 1
ATOM 576 O O . LEU A 1 71 ? 1.468 6.704 -3.225 1.00 93.12 71 LEU A O 1
ATOM 580 N N . LEU A 1 72 ? 1.814 8.202 -1.591 1.00 93.38 72 LEU A N 1
ATOM 581 C CA . LEU A 1 72 ? 2.884 8.911 -2.307 1.00 93.38 72 LEU A CA 1
ATOM 582 C C . LEU A 1 72 ? 4.088 7.999 -2.579 1.00 93.38 72 LEU A C 1
ATOM 584 O O . LEU A 1 72 ? 4.689 8.049 -3.651 1.00 93.38 72 LEU A O 1
ATOM 588 N N . MET A 1 73 ? 4.429 7.137 -1.619 1.00 93.56 73 MET A N 1
ATOM 589 C CA . MET A 1 73 ? 5.473 6.132 -1.799 1.00 93.56 73 MET A CA 1
ATOM 590 C C . MET A 1 73 ? 5.081 5.116 -2.883 1.00 93.56 73 MET A C 1
ATOM 592 O O . MET A 1 73 ? 5.868 4.887 -3.800 1.00 93.56 73 MET A O 1
ATOM 596 N N . LEU A 1 74 ? 3.858 4.578 -2.850 1.00 93.56 74 LEU A N 1
ATOM 597 C CA . LEU A 1 74 ? 3.366 3.638 -3.866 1.00 93.56 74 LEU A CA 1
ATOM 598 C C . LEU A 1 74 ? 3.329 4.252 -5.273 1.00 93.56 74 LEU A C 1
ATOM 600 O O . LEU A 1 74 ? 3.671 3.579 -6.245 1.00 93.56 74 LEU A O 1
ATOM 604 N N . GLU A 1 75 ? 2.954 5.525 -5.388 1.00 93.19 75 GLU A N 1
ATOM 605 C CA . GLU A 1 75 ? 2.987 6.256 -6.656 1.00 93.19 75 GLU A CA 1
ATOM 606 C C . GLU A 1 75 ? 4.422 6.414 -7.170 1.00 93.19 75 GLU A C 1
ATOM 608 O O . GLU A 1 75 ? 4.692 6.148 -8.338 1.00 93.19 75 GLU A O 1
ATOM 613 N N . SER A 1 76 ? 5.373 6.769 -6.299 1.00 91.94 76 SER A N 1
ATOM 614 C CA . SER A 1 76 ? 6.786 6.892 -6.687 1.00 91.94 76 SER A CA 1
ATOM 615 C C . SER A 1 76 ? 7.402 5.581 -7.199 1.00 91.94 76 SER A C 1
ATOM 617 O O . SER A 1 76 ? 8.391 5.608 -7.932 1.00 91.94 76 SER A O 1
ATOM 619 N N . LEU A 1 77 ? 6.806 4.443 -6.828 1.00 91.12 77 LEU A N 1
ATOM 620 C CA . LEU A 1 77 ? 7.175 3.101 -7.279 1.00 91.12 77 LEU A CA 1
ATOM 621 C C . LEU A 1 77 ? 6.384 2.637 -8.516 1.00 91.12 77 LEU A C 1
ATOM 623 O O . LEU A 1 77 ? 6.560 1.499 -8.947 1.00 91.12 77 LEU A O 1
ATOM 627 N N . ASP A 1 78 ? 5.517 3.490 -9.075 1.00 90.75 78 ASP A N 1
ATOM 628 C CA . ASP A 1 78 ? 4.600 3.182 -10.183 1.00 90.75 78 ASP A CA 1
ATOM 629 C C . ASP A 1 78 ? 3.725 1.947 -9.886 1.00 90.75 78 ASP A C 1
ATOM 631 O O . ASP A 1 78 ? 3.477 1.106 -10.754 1.00 90.75 78 ASP A O 1
ATOM 635 N N . LEU A 1 79 ? 3.304 1.803 -8.620 1.00 91.19 79 LEU A N 1
ATOM 636 C CA . LEU A 1 79 ? 2.369 0.766 -8.160 1.00 91.19 79 LEU A CA 1
ATOM 637 C C . LEU A 1 79 ? 0.915 1.253 -8.177 1.00 91.19 79 LEU A C 1
ATOM 639 O O . LEU A 1 79 ? -0.001 0.447 -8.328 1.00 91.19 79 LEU A O 1
ATOM 643 N N . ILE A 1 80 ? 0.705 2.564 -8.043 1.00 92.19 80 ILE A N 1
ATOM 644 C CA . ILE A 1 80 ? -0.593 3.234 -8.178 1.00 92.19 80 ILE A CA 1
ATOM 645 C C . ILE A 1 80 ? -0.424 4.527 -8.975 1.00 92.19 80 ILE A C 1
ATOM 647 O O . ILE A 1 80 ? 0.687 5.041 -9.091 1.00 92.19 80 ILE A O 1
ATOM 651 N N . ARG A 1 81 ? -1.532 5.091 -9.469 1.00 89.00 81 ARG A N 1
ATOM 652 C CA . ARG A 1 81 ? -1.543 6.436 -10.070 1.00 89.00 81 ARG A CA 1
ATOM 653 C C . ARG A 1 81 ? -2.729 7.260 -9.595 1.00 89.00 81 ARG A C 1
ATOM 655 O O . ARG A 1 81 ? -3.866 6.771 -9.562 1.00 89.00 81 ARG A O 1
ATOM 662 N N . PHE A 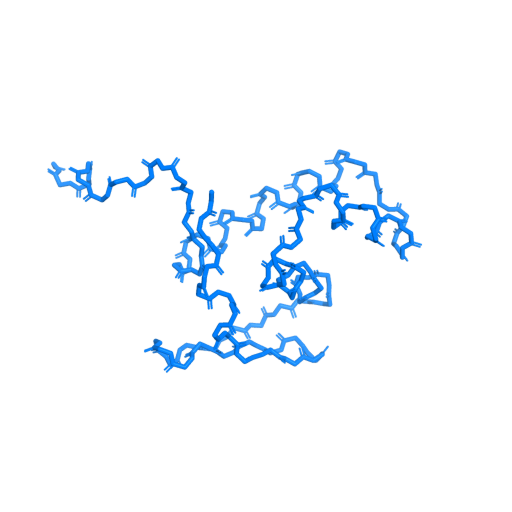1 82 ? -2.499 8.528 -9.265 1.00 85.25 82 PHE A N 1
ATOM 663 C CA . PHE A 1 82 ? -3.598 9.458 -9.023 1.00 85.25 82 PHE A CA 1
ATOM 664 C C . PHE A 1 82 ? -4.208 9.921 -10.351 1.00 85.25 82 PHE A C 1
ATOM 666 O O . PHE A 1 82 ? -3.512 10.171 -11.334 1.00 85.25 82 PHE A O 1
ATOM 673 N N . GLU A 1 83 ? -5.538 10.019 -10.400 1.00 69.81 83 GLU A N 1
ATOM 674 C CA . GLU A 1 83 ? -6.230 10.543 -11.581 1.00 69.81 83 GLU A CA 1
ATOM 675 C C . GLU A 1 83 ? -5.979 12.051 -11.648 1.00 69.81 83 GLU A C 1
ATOM 677 O O . GLU A 1 83 ? -6.552 12.826 -10.886 1.00 69.81 83 GLU A O 1
ATOM 682 N N . GLY A 1 84 ? -5.033 12.433 -12.503 1.00 62.47 84 GLY A N 1
ATOM 683 C CA . GLY A 1 84 ? -4.459 13.775 -12.578 1.00 62.47 84 GLY A CA 1
ATOM 684 C C . GLY A 1 84 ? -3.022 13.768 -13.104 1.00 62.47 84 GLY A C 1
ATOM 685 O O . GLY A 1 84 ? -2.601 14.750 -13.711 1.00 62.47 84 GLY A O 1
ATOM 686 N N . ASP A 1 85 ? -2.309 12.644 -12.972 1.00 54.00 85 ASP A N 1
ATOM 687 C CA . ASP A 1 85 ? -0.957 12.476 -13.513 1.00 54.00 85 ASP A CA 1
ATOM 688 C C . ASP A 1 85 ? -1.021 12.088 -15.002 1.00 54.00 85 ASP A C 1
ATOM 690 O O . ASP A 1 85 ? -0.832 10.943 -15.417 1.00 54.00 85 ASP A O 1
ATOM 694 N N . THR A 1 86 ? -1.397 13.059 -15.839 1.00 51.84 86 THR A N 1
ATOM 695 C CA . THR A 1 86 ? -1.148 12.951 -17.280 1.00 51.84 86 THR A CA 1
ATOM 696 C C . THR A 1 86 ? 0.330 13.260 -17.477 1.00 51.84 86 THR A C 1
ATOM 698 O O . THR A 1 86 ? 0.754 14.393 -17.258 1.00 51.84 86 THR A O 1
ATOM 701 N N . LEU A 1 87 ? 1.106 12.260 -17.897 1.00 51.84 87 LEU A N 1
ATOM 702 C CA . LEU A 1 87 ? 2.551 12.307 -18.176 1.00 51.84 87 LEU A CA 1
ATOM 703 C C . LEU A 1 87 ? 2.979 13.326 -19.268 1.00 51.84 87 LEU A C 1
ATOM 705 O O . LEU A 1 87 ? 4.074 13.219 -19.812 1.00 51.84 87 LEU A O 1
ATOM 709 N N . GLU A 1 88 ? 2.157 14.324 -19.601 1.00 52.16 88 GLU A N 1
ATOM 710 C CA . GLU A 1 88 ? 2.449 15.352 -20.609 1.00 52.16 88 GLU A CA 1
ATOM 711 C C . GLU A 1 88 ? 3.143 16.612 -20.057 1.00 52.16 88 GLU A C 1
ATOM 713 O O . GLU A 1 88 ? 3.535 17.468 -20.842 1.00 52.16 88 GLU A O 1
ATOM 718 N N . SER A 1 89 ? 3.359 16.754 -18.744 1.00 47.38 89 SER A N 1
ATOM 719 C CA . SER A 1 89 ? 3.892 18.004 -18.157 1.00 47.38 89 SER A CA 1
ATOM 720 C C . SER A 1 89 ? 5.312 17.926 -17.581 1.00 47.38 89 SER A C 1
ATOM 722 O O . SER A 1 89 ? 5.766 18.868 -16.934 1.00 47.38 89 SER A O 1
ATOM 724 N N . ARG A 1 90 ? 6.058 16.837 -17.816 1.00 49.81 90 ARG A N 1
ATOM 725 C CA . ARG A 1 90 ? 7.460 16.698 -17.354 1.00 49.81 90 ARG A CA 1
ATOM 726 C C . ARG A 1 90 ? 8.479 16.673 -18.493 1.00 49.81 90 ARG A C 1
ATOM 728 O O . ARG A 1 90 ? 9.481 15.965 -18.429 1.00 49.81 90 ARG A O 1
ATOM 735 N N . SER A 1 91 ? 8.221 17.445 -19.542 1.00 48.12 91 SER A N 1
ATOM 736 C CA . SER A 1 91 ? 9.193 17.763 -20.590 1.00 48.12 91 SER A CA 1
ATOM 737 C C . SER A 1 91 ? 9.189 19.267 -20.855 1.00 48.12 91 SER A C 1
ATOM 739 O O . SER A 1 91 ? 8.608 19.711 -21.837 1.00 48.12 91 SER A O 1
ATOM 741 N N . GLU A 1 92 ? 9.843 20.028 -19.978 1.00 40.69 92 GLU A N 1
ATOM 742 C CA . GLU A 1 92 ? 10.420 21.347 -20.285 1.00 40.69 92 GLU A CA 1
ATOM 743 C C . GLU A 1 92 ? 11.809 21.456 -19.646 1.00 40.69 92 GLU A C 1
ATOM 745 O O . GLU A 1 92 ? 11.955 21.042 -18.470 1.00 40.69 92 GLU A O 1
#

Foldseek 3Di:
DDQCQLLQWDDDQQQWIARPVVRDIDGDDNLLSLVSVCVSVVHDLVVSCVVCCVVPVDDPVRSVVVVVVSVVVCVVVVNGDDPPPPVPPPDD